Protein AF-A0AAV5KHJ8-F1 (afdb_monomer)

Radius of gyration: 11.42 Å; Cα contacts (8 Å, |Δi|>4): 68; chains: 1; bounding box: 25×34×27 Å

InterPro domains:
  IPR013272 Vps72/YL1, C-terminal [PF08265] (7-35)
  IPR013272 Vps72/YL1, C-terminal [SM00993] (6-35)
  IPR029525 INO80 complex, subunit Ies6 [PTHR31200] (1-57)

Structure (mmCIF, N/CA/C/O backbone):
data_AF-A0AAV5KHJ8-F1
#
_entry.id   AF-A0AAV5KHJ8-F1
#
loop_
_atom_site.group_PDB
_atom_site.id
_atom_site.type_symbol
_atom_site.label_atom_id
_atom_site.label_alt_id
_atom_site.label_comp_id
_atom_site.label_asym_id
_atom_site.label_entity_id
_atom_site.label_seq_id
_atom_site.pdbx_PDB_ins_code
_atom_site.Cartn_x
_atom_site.Cartn_y
_atom_site.Cartn_z
_atom_site.occupancy
_atom_site.B_iso_or_equiv
_atom_site.auth_seq_id
_atom_site.auth_comp_id
_atom_site.auth_asym_id
_atom_site.auth_atom_id
_atom_site.pdbx_PDB_model_num
ATOM 1 N N . MET A 1 1 ? 10.999 -25.039 -0.889 1.00 71.00 1 MET A N 1
ATOM 2 C CA . MET A 1 1 ? 10.015 -23.990 -0.544 1.00 71.00 1 MET A CA 1
ATOM 3 C C . MET A 1 1 ? 10.617 -22.659 -0.966 1.00 71.00 1 MET A C 1
ATOM 5 O O . MET A 1 1 ? 11.608 -22.258 -0.377 1.00 71.00 1 MET A O 1
ATOM 9 N N . HIS A 1 2 ? 10.123 -22.048 -2.044 1.00 80.81 2 HIS A N 1
ATOM 10 C CA . HIS A 1 2 ? 10.618 -20.738 -2.481 1.00 80.81 2 HIS A CA 1
ATOM 11 C C . HIS A 1 2 ? 9.827 -19.640 -1.762 1.00 80.81 2 HIS A C 1
ATOM 13 O O . HIS A 1 2 ? 8.614 -19.799 -1.600 1.00 80.81 2 HIS A O 1
ATOM 19 N N . PRO A 1 3 ? 10.473 -18.552 -1.312 1.00 84.94 3 PRO A N 1
ATOM 20 C CA . PRO A 1 3 ? 9.761 -17.440 -0.703 1.00 84.94 3 PRO A CA 1
ATOM 21 C C . PRO A 1 3 ? 8.764 -16.842 -1.701 1.00 84.94 3 PRO A C 1
ATOM 23 O O . PRO A 1 3 ? 9.076 -16.661 -2.880 1.00 84.94 3 PRO A O 1
ATOM 26 N N . CYS A 1 4 ? 7.557 -16.533 -1.227 1.00 84.94 4 CYS A N 1
ATOM 27 C CA . CYS A 1 4 ? 6.549 -15.876 -2.049 1.00 84.94 4 CYS A CA 1
ATOM 28 C C . CYS A 1 4 ? 7.061 -14.506 -2.509 1.00 84.94 4 CYS A C 1
ATOM 30 O O . CYS A 1 4 ? 7.581 -13.728 -1.703 1.00 84.94 4 CYS A O 1
ATOM 32 N N . LYS A 1 5 ? 6.878 -14.194 -3.797 1.00 89.81 5 LYS A N 1
ATOM 33 C CA . LYS A 1 5 ? 7.225 -12.875 -4.336 1.00 89.81 5 LYS A CA 1
ATOM 34 C C . LYS A 1 5 ? 6.395 -11.797 -3.643 1.00 89.81 5 LYS A C 1
ATOM 36 O O . LYS A 1 5 ? 5.192 -11.957 -3.428 1.00 89.81 5 LYS A O 1
ATOM 41 N N . LYS A 1 6 ? 7.043 -10.688 -3.291 1.00 92.62 6 LYS A N 1
ATOM 42 C CA . LYS A 1 6 ? 6.362 -9.518 -2.735 1.00 92.62 6 LYS A CA 1
ATOM 43 C C . LYS A 1 6 ? 5.797 -8.712 -3.894 1.00 92.62 6 LYS A C 1
ATOM 45 O O . LYS A 1 6 ? 6.549 -8.192 -4.708 1.00 92.62 6 LYS A O 1
ATOM 50 N N . ILE A 1 7 ? 4.477 -8.633 -3.962 1.00 95.44 7 ILE A N 1
ATOM 51 C CA . ILE A 1 7 ? 3.756 -7.889 -4.993 1.00 95.44 7 ILE A CA 1
ATOM 52 C C . ILE A 1 7 ? 3.185 -6.609 -4.383 1.00 95.44 7 ILE A C 1
ATOM 54 O O . ILE A 1 7 ? 2.791 -6.598 -3.215 1.00 95.44 7 ILE A O 1
ATOM 58 N N . CYS A 1 8 ? 3.196 -5.531 -5.162 1.00 95.75 8 CYS A N 1
ATOM 59 C CA . CYS A 1 8 ? 2.598 -4.254 -4.817 1.00 95.75 8 CYS A CA 1
ATOM 60 C C . CYS A 1 8 ? 1.083 -4.405 -4.730 1.00 95.75 8 CYS A C 1
ATOM 62 O O . CYS A 1 8 ? 0.458 -4.872 -5.681 1.00 95.75 8 CYS A O 1
ATOM 64 N N . ASP A 1 9 ? 0.498 -3.946 -3.625 1.00 93.81 9 ASP A N 1
ATOM 65 C CA . ASP A 1 9 ? -0.941 -4.095 -3.381 1.00 93.81 9 ASP A CA 1
ATOM 66 C C . ASP A 1 9 ? -1.802 -3.200 -4.301 1.00 93.81 9 ASP A C 1
ATOM 68 O O . ASP A 1 9 ? -3.013 -3.378 -4.365 1.0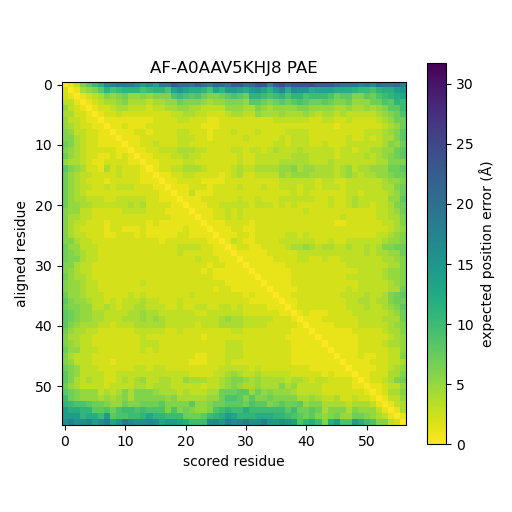0 93.81 9 ASP A O 1
ATOM 72 N N . ILE A 1 10 ? -1.187 -2.243 -5.013 1.00 92.75 10 ILE A N 1
ATOM 73 C CA . ILE A 1 10 ? -1.874 -1.283 -5.893 1.00 92.75 10 ILE A CA 1
ATOM 74 C C . ILE A 1 10 ? -1.647 -1.607 -7.375 1.00 92.75 10 ILE A C 1
ATOM 76 O O . ILE A 1 10 ? -2.600 -1.652 -8.144 1.00 92.75 10 ILE A O 1
ATOM 80 N N . THR A 1 11 ? -0.395 -1.816 -7.799 1.00 94.38 11 THR A N 1
ATOM 81 C CA . THR A 1 11 ? -0.049 -1.947 -9.229 1.00 94.38 11 THR A CA 1
ATOM 82 C C . THR A 1 11 ? 0.166 -3.382 -9.698 1.00 94.38 11 THR A C 1
ATOM 84 O O . THR A 1 11 ? 0.201 -3.620 -10.900 1.00 94.38 11 THR A O 1
ATOM 87 N N . GLY A 1 12 ? 0.365 -4.339 -8.786 1.00 92.75 12 GLY A N 1
ATOM 88 C CA . GLY A 1 12 ? 0.683 -5.724 -9.147 1.00 92.75 12 GLY A CA 1
ATOM 89 C C . GLY A 1 12 ? 2.136 -5.973 -9.585 1.00 92.75 12 GLY A C 1
ATOM 90 O O . GLY A 1 12 ? 2.493 -7.113 -9.875 1.00 92.75 12 GLY A O 1
ATOM 91 N N . PHE A 1 13 ? 2.999 -4.951 -9.600 1.00 94.75 13 PHE A N 1
ATOM 92 C CA . PHE A 1 13 ? 4.437 -5.127 -9.844 1.00 94.75 13 PHE A CA 1
ATOM 93 C C . PHE A 1 13 ? 5.170 -5.679 -8.620 1.00 94.75 13 PHE A C 1
ATOM 95 O O . PHE A 1 13 ? 4.650 -5.656 -7.505 1.00 94.75 13 PHE A O 1
ATOM 102 N N . GLU A 1 14 ? 6.402 -6.148 -8.807 1.00 95.06 14 GLU A N 1
ATOM 103 C CA . GLU A 1 14 ? 7.255 -6.541 -7.688 1.00 95.06 14 GLU A CA 1
ATOM 104 C C . GLU A 1 14 ? 7.498 -5.346 -6.752 1.00 95.06 14 GLU A C 1
ATOM 106 O O . GLU A 1 14 ? 7.879 -4.256 -7.180 1.00 95.06 14 GLU A O 1
ATOM 111 N N . ALA A 1 15 ? 7.227 -5.550 -5.465 1.00 95.50 15 ALA A N 1
ATOM 112 C CA . ALA A 1 15 ? 7.345 -4.538 -4.429 1.00 95.50 15 ALA A CA 1
ATOM 113 C C . ALA A 1 15 ? 8.505 -4.877 -3.487 1.00 95.50 15 ALA A C 1
ATOM 115 O O . ALA A 1 15 ? 8.332 -5.680 -2.561 1.00 95.50 15 ALA A O 1
ATOM 116 N N . PRO A 1 16 ? 9.680 -4.255 -3.679 1.00 94.25 16 PRO A N 1
ATOM 117 C CA . PRO A 1 16 ? 10.798 -4.418 -2.757 1.00 94.25 16 PRO A CA 1
ATOM 118 C C . PRO A 1 16 ? 10.553 -3.715 -1.412 1.00 94.25 16 PRO A C 1
ATOM 120 O O . PRO A 1 16 ? 11.189 -4.072 -0.419 1.00 94.25 16 PRO A O 1
ATOM 123 N N . TYR A 1 17 ? 9.611 -2.766 -1.349 1.00 95.25 17 TYR A N 1
ATOM 124 C CA . TYR A 1 17 ? 9.367 -1.924 -0.179 1.00 95.25 17 TYR A CA 1
ATOM 125 C C . TYR A 1 17 ? 7.966 -2.107 0.415 1.00 95.25 17 TYR A C 1
ATOM 127 O O . TYR A 1 17 ? 7.024 -2.536 -0.257 1.00 95.2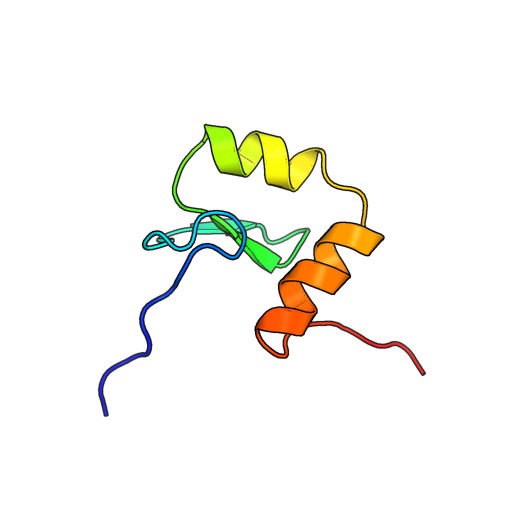5 17 TYR A O 1
ATOM 135 N N . TYR A 1 18 ? 7.828 -1.745 1.692 1.00 94.94 18 TYR A N 1
ATOM 136 C CA . TYR A 1 18 ? 6.545 -1.627 2.378 1.00 94.94 18 TYR A CA 1
ATOM 137 C C . TYR A 1 18 ? 6.536 -0.415 3.311 1.00 94.94 18 TYR A C 1
ATOM 139 O O . TYR A 1 18 ? 7.579 0.019 3.796 1.00 94.94 18 TYR A O 1
ATOM 147 N N . ASP A 1 19 ? 5.351 0.132 3.553 1.00 94.38 19 ASP A N 1
ATOM 148 C CA . ASP A 1 19 ? 5.155 1.270 4.443 1.00 94.38 19 ASP A CA 1
ATOM 149 C C . ASP A 1 19 ? 4.786 0.792 5.862 1.00 94.38 19 ASP A C 1
ATOM 151 O O . ASP A 1 19 ? 3.740 0.166 6.017 1.00 94.38 19 ASP A O 1
ATOM 155 N N . PRO A 1 20 ? 5.562 1.091 6.922 1.00 93.19 20 PRO A N 1
ATOM 156 C CA . PRO A 1 20 ? 5.262 0.618 8.279 1.00 93.19 20 PRO A CA 1
ATOM 157 C C . PRO A 1 20 ? 3.995 1.234 8.887 1.00 93.19 20 PRO A C 1
ATOM 159 O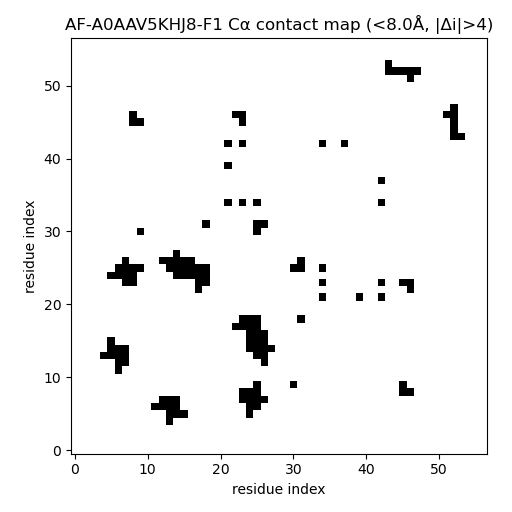 O . PRO A 1 20 ? 3.461 0.694 9.850 1.00 93.19 20 PRO A O 1
ATOM 162 N N . ARG A 1 21 ? 3.497 2.356 8.344 1.00 91.56 21 ARG A N 1
ATOM 163 C CA . ARG A 1 21 ? 2.257 2.985 8.824 1.00 91.56 21 ARG A CA 1
ATOM 164 C C . ARG A 1 21 ? 1.011 2.249 8.331 1.00 91.56 21 ARG A C 1
ATOM 166 O O . ARG A 1 21 ? 0.062 2.087 9.088 1.00 91.56 21 ARG A O 1
ATOM 173 N N . THR A 1 22 ? 1.001 1.848 7.063 1.00 92.81 22 THR A N 1
ATOM 174 C CA . T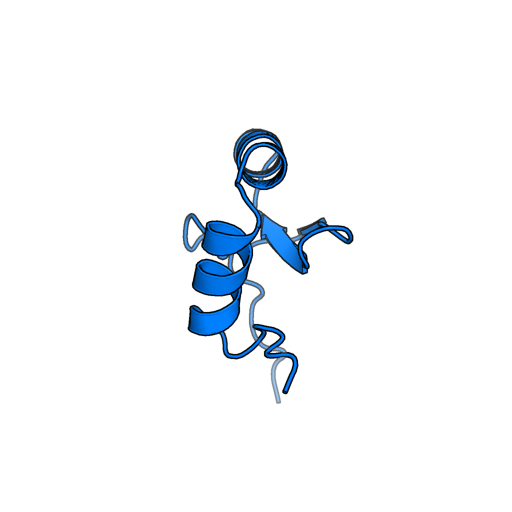HR A 1 22 ? -0.166 1.236 6.400 1.00 92.81 22 THR A CA 1
ATOM 175 C C . THR A 1 22 ? -0.006 -0.262 6.149 1.00 92.81 22 THR A C 1
ATOM 177 O O . THR A 1 22 ? -0.969 -0.928 5.796 1.00 92.81 22 THR A O 1
ATOM 180 N N . ASN A 1 23 ? 1.201 -0.807 6.307 1.00 93.50 23 ASN A N 1
ATOM 181 C CA . ASN A 1 23 ? 1.617 -2.147 5.885 1.00 93.50 23 ASN A CA 1
ATOM 182 C C . ASN A 1 23 ? 1.484 -2.430 4.377 1.00 93.50 23 ASN A C 1
ATOM 184 O O . ASN A 1 23 ? 1.708 -3.568 3.953 1.00 93.50 23 ASN A O 1
ATOM 188 N N . LEU A 1 24 ? 1.164 -1.435 3.545 1.00 95.50 24 LEU A N 1
ATOM 189 C CA . LEU A 1 24 ? 1.066 -1.623 2.098 1.00 95.50 24 LEU A CA 1
ATOM 190 C C . LEU A 1 24 ? 2.449 -1.761 1.458 1.00 95.50 24 LEU A C 1
ATOM 192 O O . LEU A 1 24 ? 3.407 -1.080 1.825 1.00 95.50 24 LEU A O 1
ATOM 196 N N . ARG A 1 25 ? 2.540 -2.658 0.481 1.00 96.31 25 ARG A N 1
ATOM 197 C CA . ARG A 1 25 ? 3.712 -2.933 -0.348 1.00 96.31 25 ARG A CA 1
ATOM 198 C C . ARG A 1 25 ? 3.669 -2.055 -1.589 1.00 96.31 25 ARG A C 1
ATOM 200 O O . ARG A 1 25 ? 2.646 -1.994 -2.275 1.00 96.31 25 ARG A O 1
ATOM 207 N N . TYR A 1 26 ? 4.788 -1.419 -1.914 1.00 96.38 26 TYR A N 1
ATOM 208 C CA . TYR A 1 26 ? 4.898 -0.508 -3.052 1.00 96.38 26 TYR A CA 1
ATOM 209 C C . TYR A 1 26 ? 6.177 -0.744 -3.859 1.00 96.38 26 TYR A C 1
ATOM 211 O O . TYR A 1 26 ? 7.189 -1.214 -3.337 1.00 96.38 26 TYR A O 1
ATOM 219 N N . ALA A 1 27 ? 6.115 -0.421 -5.152 1.00 96.56 27 ALA A N 1
ATOM 220 C CA . ALA A 1 27 ? 7.216 -0.643 -6.088 1.00 96.56 27 ALA A CA 1
ATOM 221 C C . ALA A 1 27 ? 8.146 0.576 -6.243 1.00 96.56 27 ALA A C 1
ATOM 223 O O . ALA A 1 27 ? 9.346 0.412 -6.430 1.00 96.56 27 ALA A O 1
ATOM 224 N N . ASN A 1 28 ? 7.611 1.802 -6.167 1.00 95.94 28 ASN A N 1
ATOM 225 C CA . ASN A 1 28 ? 8.355 3.035 -6.448 1.00 95.94 28 ASN A CA 1
ATOM 226 C C . ASN A 1 28 ? 7.863 4.239 -5.614 1.00 95.94 28 ASN A C 1
ATOM 228 O O . ASN A 1 28 ? 6.883 4.145 -4.871 1.00 95.94 28 ASN A O 1
ATOM 232 N N . ALA A 1 29 ? 8.547 5.380 -5.752 1.00 95.50 29 ALA A N 1
ATOM 233 C CA . ALA A 1 29 ? 8.251 6.604 -5.004 1.00 95.50 29 ALA A CA 1
ATOM 234 C C . ALA A 1 29 ? 6.877 7.220 -5.331 1.00 95.50 29 ALA A C 1
ATOM 236 O O . ALA A 1 29 ? 6.242 7.797 -4.451 1.00 95.50 29 ALA A O 1
ATOM 237 N N . GLU A 1 30 ? 6.390 7.074 -6.564 1.00 95.25 30 GLU A N 1
ATOM 238 C CA . GLU A 1 30 ? 5.075 7.593 -6.960 1.00 95.25 30 GLU A CA 1
ATOM 239 C C . GLU A 1 30 ? 3.946 6.826 -6.264 1.00 95.25 30 GLU A C 1
ATOM 241 O O . GLU A 1 30 ? 3.043 7.427 -5.679 1.00 95.25 30 GLU A O 1
ATOM 246 N N . VAL A 1 31 ? 4.047 5.494 -6.211 1.00 95.38 31 VAL A N 1
ATOM 247 C CA . VAL A 1 31 ? 3.105 4.663 -5.452 1.00 95.38 31 VAL A CA 1
ATOM 248 C C . VAL A 1 31 ? 3.227 4.938 -3.952 1.00 95.38 31 VAL A C 1
ATOM 250 O O . VAL A 1 31 ? 2.215 4.947 -3.261 1.00 95.38 31 VAL A O 1
ATOM 253 N N . PHE A 1 32 ? 4.422 5.225 -3.430 1.00 95.50 32 PHE A N 1
ATOM 254 C CA . PHE A 1 32 ? 4.580 5.607 -2.023 1.00 95.50 32 PHE A CA 1
ATOM 255 C C . PHE A 1 32 ? 3.809 6.891 -1.669 1.00 95.50 32 PHE A C 1
ATOM 257 O O . PHE A 1 32 ? 3.120 6.929 -0.647 1.00 95.50 32 PHE A O 1
ATOM 264 N N . LYS A 1 33 ? 3.870 7.923 -2.524 1.00 96.12 33 LYS A N 1
ATOM 265 C CA . LYS A 1 33 ? 3.082 9.156 -2.345 1.00 96.12 33 LYS A CA 1
ATOM 266 C C . LYS A 1 33 ? 1.583 8.858 -2.321 1.00 96.12 33 LYS A C 1
ATOM 268 O O . LYS A 1 33 ? 0.881 9.371 -1.454 1.00 96.12 33 LYS A O 1
ATOM 273 N N . LEU A 1 34 ? 1.117 7.991 -3.224 1.00 94.56 34 LEU A N 1
ATOM 274 C CA . LEU A 1 34 ? -0.273 7.537 -3.263 1.00 94.56 34 LEU A CA 1
ATOM 275 C C . LEU A 1 34 ? -0.656 6.782 -1.981 1.00 94.56 34 LEU A C 1
ATOM 277 O O . LEU A 1 34 ? -1.647 7.113 -1.347 1.00 94.56 34 LEU A O 1
ATOM 281 N N . VAL A 1 35 ? 0.152 5.812 -1.545 1.00 94.88 35 VAL A N 1
ATOM 282 C CA . VAL A 1 35 ? -0.078 5.045 -0.306 1.00 94.88 35 VAL A CA 1
ATOM 283 C C . VAL A 1 35 ? -0.252 5.970 0.899 1.00 94.88 35 VAL A C 1
ATOM 285 O O . VAL A 1 35 ? -1.123 5.737 1.732 1.00 94.88 35 VAL A O 1
ATOM 288 N N . ARG A 1 36 ? 0.539 7.046 0.982 1.00 94.25 36 ARG A N 1
ATOM 289 C CA . ARG A 1 36 ? 0.468 8.024 2.077 1.00 94.25 36 ARG A CA 1
ATOM 290 C C . ARG A 1 36 ? -0.711 8.994 1.984 1.00 94.25 36 ARG A C 1
ATOM 292 O O . ARG A 1 36 ? -1.049 9.581 3.011 1.00 94.25 36 ARG A O 1
ATOM 299 N N . SER A 1 37 ? -1.329 9.157 0.814 1.00 94.81 37 SER A N 1
ATOM 300 C CA . SER A 1 37 ? -2.543 9.964 0.641 1.00 94.81 37 SER A CA 1
ATOM 301 C C . SER A 1 37 ? -3.839 9.158 0.772 1.00 94.81 37 SER A C 1
ATOM 303 O O . SER A 1 37 ? -4.910 9.754 0.889 1.00 94.81 37 SER A O 1
ATOM 305 N N . LEU A 1 38 ? -3.767 7.821 0.783 1.00 94.00 38 LEU A N 1
ATOM 306 C CA . LEU A 1 38 ? -4.944 6.967 0.917 1.00 94.00 38 LEU A CA 1
ATOM 307 C C . LEU A 1 38 ? -5.572 7.062 2.321 1.00 94.00 38 LEU A C 1
ATOM 309 O O . LEU A 1 38 ? -4.868 6.979 3.332 1.00 94.00 38 LEU A O 1
ATOM 313 N N . PRO A 1 39 ? -6.911 7.152 2.410 1.00 94.56 39 PRO A N 1
ATOM 314 C CA . PRO A 1 39 ? -7.615 7.023 3.677 1.00 94.56 39 PRO A CA 1
ATOM 315 C C . PRO A 1 39 ? -7.554 5.577 4.195 1.00 94.56 39 PRO A C 1
ATOM 317 O O . PRO A 1 39 ? -7.413 4.620 3.430 1.00 94.56 39 PRO A O 1
ATOM 320 N N . ASN A 1 40 ? -7.701 5.410 5.513 1.00 91.06 40 ASN A N 1
ATOM 321 C CA . ASN A 1 40 ? -7.522 4.113 6.175 1.00 91.06 40 ASN A CA 1
ATOM 322 C C . ASN A 1 40 ? -8.492 3.024 5.674 1.00 91.06 40 ASN A C 1
ATOM 324 O O . ASN A 1 40 ? -8.112 1.859 5.620 1.00 91.06 40 ASN A O 1
ATOM 328 N N . ASP A 1 41 ? -9.707 3.392 5.255 1.00 92.88 41 ASP A N 1
ATOM 329 C CA . ASP A 1 41 ? -10.670 2.453 4.658 1.00 92.88 41 ASP A CA 1
ATOM 330 C C . ASP A 1 41 ? -10.099 1.772 3.404 1.00 92.88 41 ASP A C 1
ATOM 332 O O . ASP A 1 41 ? -10.080 0.547 3.291 1.00 92.88 41 ASP A O 1
ATOM 336 N N . HIS A 1 42 ? -9.509 2.561 2.502 1.00 93.88 42 HIS A N 1
ATOM 337 C CA . HIS A 1 42 ? -8.885 2.036 1.292 1.00 93.88 42 HIS A CA 1
ATOM 338 C C . HIS A 1 42 ? -7.674 1.163 1.625 1.00 93.88 42 HIS A C 1
ATOM 340 O O . HIS A 1 42 ? -7.494 0.113 1.012 1.00 93.88 42 HIS A O 1
ATOM 346 N N . VAL A 1 43 ? -6.873 1.554 2.623 1.00 94.81 43 VAL A N 1
ATOM 347 C CA . VAL A 1 43 ? -5.748 0.741 3.109 1.00 94.81 43 VAL A CA 1
ATOM 348 C C . VAL A 1 43 ? -6.234 -0.630 3.578 1.00 94.81 43 VAL A C 1
ATOM 350 O O . VAL A 1 43 ? -5.691 -1.643 3.142 1.00 94.81 43 VAL A O 1
ATOM 353 N N . GLN A 1 44 ? -7.285 -0.686 4.403 1.00 94.25 44 GLN A N 1
ATOM 354 C CA . GLN A 1 44 ? -7.847 -1.958 4.862 1.00 94.25 44 GLN A CA 1
ATOM 355 C C . GLN A 1 44 ? -8.410 -2.789 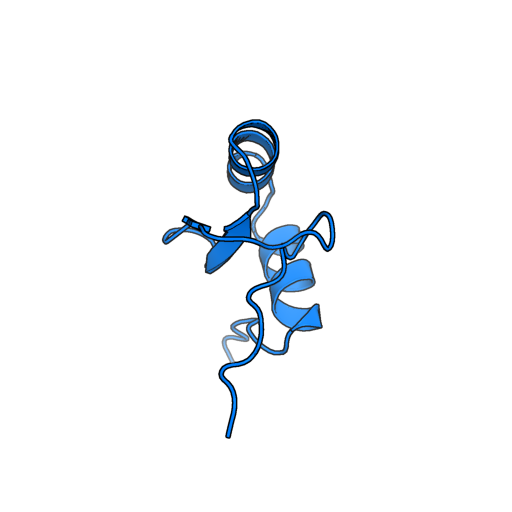3.707 1.00 94.25 44 GLN A C 1
ATOM 357 O O . GLN A 1 44 ? -8.192 -3.998 3.678 1.00 94.25 44 GLN A O 1
ATOM 362 N N . ARG A 1 45 ? -9.053 -2.166 2.711 1.00 93.75 45 ARG A N 1
ATOM 363 C CA . ARG A 1 45 ? -9.534 -2.870 1.510 1.00 93.75 45 ARG A CA 1
ATOM 364 C C . ARG A 1 45 ? -8.392 -3.506 0.716 1.00 93.75 45 ARG A C 1
ATOM 366 O O . ARG A 1 45 ? -8.496 -4.675 0.357 1.00 93.75 45 ARG A O 1
ATOM 373 N N . TYR A 1 46 ? -7.290 -2.788 0.491 1.00 94.69 46 TYR A N 1
ATOM 374 C CA . TYR A 1 46 ? -6.111 -3.351 -0.181 1.00 94.69 46 TYR A CA 1
ATOM 375 C C . TYR A 1 46 ? -5.452 -4.464 0.641 1.00 94.69 46 TYR A C 1
ATOM 377 O O . TYR A 1 46 ? -5.094 -5.507 0.099 1.00 94.69 46 T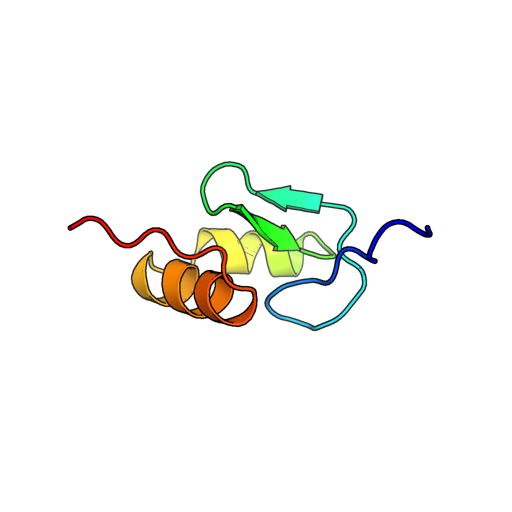YR A O 1
ATOM 385 N N . LEU A 1 47 ? -5.338 -4.288 1.960 1.00 94.81 47 LEU A N 1
ATOM 386 C CA . LEU A 1 47 ? -4.818 -5.328 2.846 1.00 94.81 47 LEU A CA 1
ATOM 387 C C . LEU A 1 47 ? -5.714 -6.577 2.864 1.00 94.81 47 LEU A C 1
ATOM 389 O O . LEU A 1 47 ? -5.193 -7.691 2.929 1.00 94.81 47 LEU A O 1
ATOM 393 N N . ALA A 1 48 ? -7.036 -6.417 2.772 1.00 93.81 48 ALA A N 1
ATOM 394 C CA . ALA A 1 48 ? -7.992 -7.522 2.761 1.00 93.81 48 ALA A CA 1
ATOM 395 C C . ALA A 1 48 ? -7.810 -8.427 1.537 1.00 93.81 48 ALA A C 1
ATOM 397 O O . ALA A 1 48 ? -7.901 -9.642 1.676 1.00 93.81 48 ALA A O 1
ATOM 398 N N . LEU A 1 49 ? -7.452 -7.865 0.372 1.00 92.00 49 LEU A N 1
ATOM 399 C CA . LEU A 1 49 ? -7.187 -8.641 -0.849 1.00 92.00 49 LEU A CA 1
ATOM 400 C C . LEU A 1 49 ? -6.067 -9.677 -0.674 1.00 92.00 49 LEU A C 1
ATOM 402 O O . LEU A 1 49 ? -6.061 -10.695 -1.360 1.00 92.00 49 LEU A O 1
ATOM 406 N N . ARG A 1 50 ? -5.131 -9.438 0.254 1.00 91.81 50 ARG A N 1
ATOM 407 C CA . ARG A 1 50 ? -4.052 -10.378 0.592 1.00 91.81 50 ARG A CA 1
ATOM 408 C C . ARG A 1 50 ? -4.196 -11.021 1.975 1.00 91.81 50 ARG A C 1
ATOM 410 O O . AR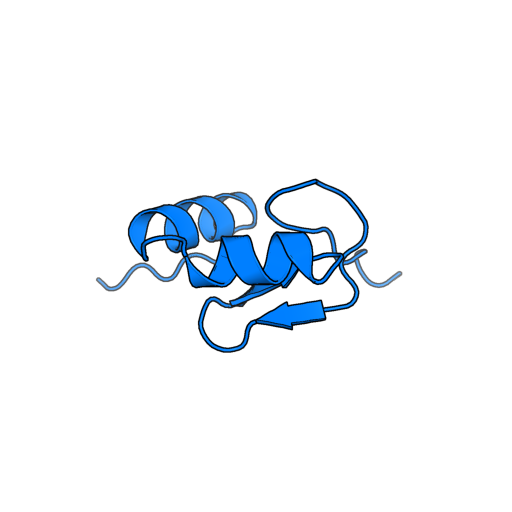G A 1 50 ? -3.203 -11.517 2.507 1.00 91.81 50 ARG A O 1
ATOM 417 N N . ASN A 1 51 ? -5.389 -10.975 2.572 1.00 89.81 51 ASN A N 1
ATOM 418 C CA . ASN A 1 51 ? -5.679 -11.479 3.920 1.00 89.81 51 ASN A CA 1
ATOM 419 C C . ASN A 1 51 ? -4.811 -10.854 5.035 1.00 89.81 51 ASN A C 1
ATOM 421 O O . ASN A 1 51 ? -4.409 -11.536 5.973 1.00 89.81 51 ASN A O 1
ATOM 425 N N . ALA A 1 52 ? -4.504 -9.557 4.936 1.00 90.50 52 ALA A N 1
ATOM 426 C CA . ALA A 1 52 ? -3.706 -8.812 5.918 1.00 90.50 52 ALA A CA 1
ATOM 427 C C . ALA A 1 52 ? -4.471 -7.659 6.596 1.00 90.50 52 ALA A C 1
ATOM 429 O O . ALA A 1 52 ? -3.852 -6.838 7.274 1.00 90.50 52 ALA A O 1
ATOM 430 N N . ALA A 1 53 ? -5.785 -7.546 6.373 1.00 88.44 53 ALA A N 1
ATOM 431 C CA . ALA A 1 53 ? -6.610 -6.525 7.017 1.00 88.44 53 ALA A CA 1
ATOM 432 C C . ALA A 1 53 ? -6.784 -6.823 8.510 1.00 88.44 53 ALA A C 1
ATOM 434 O O . ALA A 1 53 ? -6.943 -7.978 8.909 1.00 88.44 53 ALA A O 1
ATOM 435 N N . ILE A 1 54 ? -6.777 -5.771 9.327 1.00 84.62 54 ILE A N 1
ATOM 436 C CA . ILE A 1 54 ? -6.979 -5.871 10.772 1.00 84.62 54 ILE A CA 1
ATOM 437 C C . ILE A 1 54 ? -8.444 -5.547 11.052 1.00 84.62 54 ILE A C 1
ATOM 439 O O . ILE A 1 54 ? -8.866 -4.398 10.941 1.00 84.62 54 ILE A O 1
ATOM 443 N N . VAL A 1 55 ? -9.216 -6.565 11.429 1.00 79.75 55 VAL A N 1
ATOM 444 C CA . VAL A 1 55 ? -10.599 -6.403 11.889 1.00 79.75 55 VAL A CA 1
ATOM 445 C C . VAL A 1 55 ? -10.581 -6.403 13.413 1.00 79.75 55 VAL A C 1
ATOM 447 O O . VAL A 1 55 ? -10.352 -7.441 14.031 1.00 79.75 55 VAL A O 1
ATOM 450 N N . LEU A 1 56 ? -10.779 -5.232 14.018 1.00 79.25 56 LEU A N 1
ATOM 451 C CA . LEU A 1 56 ? -11.013 -5.130 15.459 1.00 79.25 56 LEU A CA 1
ATOM 452 C C . LEU A 1 56 ? -12.446 -5.610 15.736 1.00 79.25 56 LEU A C 1
ATOM 454 O O . LEU A 1 56 ? -13.377 -5.146 15.076 1.00 79.25 56 LEU A O 1
ATOM 458 N N . LYS A 1 57 ? -12.606 -6.559 16.660 1.00 62.88 57 LYS A N 1
ATOM 459 C CA . LYS A 1 57 ? -13.891 -7.127 17.086 1.00 62.88 57 LY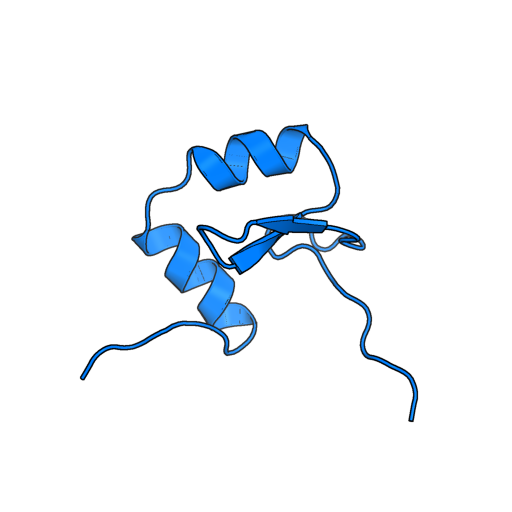S A CA 1
ATOM 460 C C . LYS A 1 57 ? -14.146 -6.801 18.549 1.00 62.88 57 LYS A C 1
ATOM 462 O O . LYS A 1 57 ? -13.149 -6.770 19.303 1.00 62.88 57 LYS A O 1
#

Sequence (57 aa):
MHPCKKICDITGFEAPYYDPRTNLRYANAEVFKLVRSLPNDHVQRYLALRNAAIVLK

Nearest PDB structures (foldseek):
  8oot-assembly1_I  TM=9.388E-01  e=5.402E-06  Thermochaetoides thermophila
  7zi4-assembly1_Q  TM=9.287E-01  e=7.970E-05  Homo sapiens
  6fml-assembly1_I  TM=9.158E-01  e=6.917E-05  Thermochaetoides thermophila DSM 1495
  8eu9-assembly1_S  TM=9.301E-01  e=5.026E-04  Saccharomyces cerevisiae S288C
  6fhs-assembly1_I  TM=9.209E-01  e=4.362E-04  Thermochaetoides thermophila DSM 1495

Solvent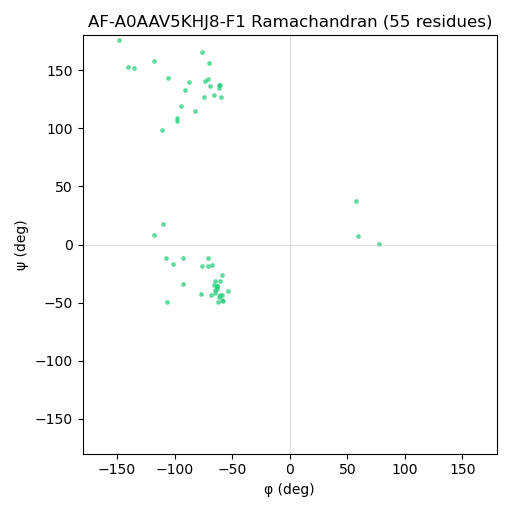-accessible surface area (backbone atoms only — not comparable to full-atom values): 3607 Å² total; per-residue (Å²): 138,80,82,79,81,50,52,13,66,83,79,66,45,69,17,92,41,66,39,90,89,71,70,48,30,29,61,49,72,71,52,46,55,50,63,73,69,54,56,67,68,59,46,40,54,46,28,43,77,72,76,64,46,88,80,89,128

Organism: NCBI:txid152421

Foldseek 3Di:
DDDDFCAFLPPRHGFPDADPVLRTGDNDDVVVVVSVPDDNVVSQVSCVVVPRHDDDD

Secondary structure (DSSP, 8-state):
-PPPP-B-TTT-SB--EE-TTT--EESSHHHHHHHHHS-HHHHHHHHHHTT------

Mean predicted aligned error: 3.69 Å

pLDDT: mean 91.8, std 6.26, range [62.88, 96.56]